Protein AF-A0A9P1IUV9-F1 (afdb_monomer)

Radius of gyration: 18.19 Å; Cα contacts (8 Å, |Δi|>4): 68; chains: 1; bounding box: 56×44×28 Å

Mean predicted aligned error: 11.05 Å

pLDDT: mean 73.08, std 16.12, range [37.81, 90.44]

Nearest PDB structures (foldseek):
  3s63-assembly1_A  TM=6.982E-01  e=6.411E-01  Necator americanus
  8hkc-assembly1_E  TM=2.893E-01  e=9.942E+00  Escherichia coli K-12

Secondary structure (DSSP, 8-state):
---GGGTTTTSTT-------HHHHHHHHHHHHHHHTTHHHHHTT--HHHHHHHHHHHHHHHHTT-TTHHHHHHHHHHHHHHS-TTS---HHHHHHHTTSS--

Solvent-accessible surface area (backbone atoms only — not comparable to full-atom values): 6092 Å² total; per-residue (Å²): 134,84,69,79,72,66,62,63,66,69,60,66,74,66,71,64,68,82,63,53,68,56,24,55,46,40,34,57,34,43,46,54,42,57,76,64,53,42,68,81,46,49,87,79,48,53,72,68,55,52,46,51,49,48,45,51,44,37,55,71,69,37,76,82,45,88,59,39,65,58,51,36,54,42,53,43,56,47,58,77,68,48,74,78,90,56,96,69,53,42,67,54,50,24,30,74,62,67,40,28,83,129

InterPro domains:
  IPR008139 Saposin B type domain [PS50015] (19-102)

Sequence (102 aa):
MISKTSLFLLLALFSVSKADKKCEICLEVVESIQETNYLESMANLSTNQIRTFINQQVKSKCHGLPECKSIARTLIVNAEQLDFDVSFTPKVLCAFARLCSS

Organism: NCBI:txid860376

Structure (mmCIF, N/CA/C/O backbone):
data_AF-A0A9P1IUV9-F1
#
_entry.id   AF-A0A9P1IUV9-F1
#
loop_
_atom_site.group_PDB
_atom_site.id
_atom_site.type_symbol
_atom_site.label_atom_id
_atom_site.label_alt_id
_atom_site.label_comp_id
_atom_site.label_asym_id
_atom_site.label_entity_id
_atom_site.label_seq_id
_atom_site.pdbx_PDB_ins_code
_atom_site.Cartn_x
_atom_site.Cartn_y
_atom_site.Cartn_z
_atom_site.occupancy
_atom_site.B_iso_or_equiv
_atom_site.auth_seq_id
_atom_site.auth_comp_id
_atom_site.auth_asym_id
_atom_site.auth_atom_id
_atom_site.pdbx_PDB_model_num
ATOM 1 N N . MET A 1 1 ? -45.174 -32.275 7.486 1.00 41.53 1 MET A N 1
ATOM 2 C CA . MET A 1 1 ? -43.802 -32.745 7.189 1.00 41.53 1 MET A CA 1
ATOM 3 C C . MET A 1 1 ? -43.026 -31.578 6.601 1.00 41.53 1 MET A C 1
ATOM 5 O O . MET A 1 1 ? -43.274 -31.212 5.464 1.00 41.53 1 MET A O 1
ATOM 9 N N . ILE A 1 2 ? -42.182 -30.921 7.400 1.00 48.16 2 ILE A N 1
ATOM 10 C CA . ILE A 1 2 ? -41.375 -29.774 6.954 1.00 48.16 2 ILE A CA 1
ATOM 11 C C . ILE A 1 2 ? -40.171 -30.332 6.192 1.00 48.16 2 ILE A C 1
ATOM 13 O O . ILE A 1 2 ? -39.412 -31.140 6.731 1.00 48.16 2 ILE A O 1
ATOM 17 N N . SER A 1 3 ? -40.051 -29.963 4.918 1.00 38.81 3 SER A N 1
ATOM 18 C CA . SER A 1 3 ? -39.028 -30.483 4.013 1.00 38.81 3 SER A CA 1
ATOM 19 C C . SER A 1 3 ? -37.634 -30.043 4.468 1.00 38.81 3 SER A C 1
ATOM 21 O O . SER A 1 3 ? -37.281 -28.867 4.383 1.00 38.81 3 SER A O 1
ATOM 23 N N . LYS A 1 4 ? -36.824 -31.002 4.935 1.00 48.31 4 LYS A N 1
ATOM 24 C CA . LYS A 1 4 ? -35.429 -30.808 5.384 1.00 48.31 4 LYS A CA 1
ATOM 25 C C . LYS A 1 4 ? -34.498 -30.254 4.294 1.00 48.31 4 LYS A C 1
ATOM 27 O O . LYS A 1 4 ? -33.385 -29.840 4.595 1.00 48.31 4 LYS A O 1
ATOM 32 N N . THR A 1 5 ? -34.944 -30.217 3.041 1.00 51.12 5 THR A N 1
ATOM 33 C CA . THR A 1 5 ? -34.171 -29.715 1.900 1.00 51.12 5 THR A CA 1
ATOM 34 C C . THR A 1 5 ? -34.112 -28.191 1.815 1.00 51.12 5 THR A C 1
ATOM 36 O O . THR A 1 5 ? -33.209 -27.665 1.174 1.00 51.12 5 THR A O 1
ATOM 39 N N . SER A 1 6 ? -35.009 -27.464 2.490 1.00 48.44 6 SER A N 1
ATOM 40 C CA . SER A 1 6 ? -35.062 -26.000 2.366 1.00 48.44 6 SER A CA 1
ATOM 41 C C . SER A 1 6 ? -34.063 -25.257 3.262 1.00 48.44 6 SER A C 1
ATOM 43 O O . SER A 1 6 ? -33.811 -24.077 3.039 1.00 48.44 6 SER A O 1
ATOM 45 N N . LEU A 1 7 ? -33.474 -25.930 4.260 1.00 47.53 7 LEU A N 1
ATOM 46 C CA . LEU A 1 7 ? -32.505 -25.310 5.172 1.00 47.53 7 LEU A CA 1
ATOM 47 C C . LEU A 1 7 ? -31.097 -25.234 4.557 1.00 47.53 7 LEU A C 1
ATOM 49 O O . LEU A 1 7 ? -30.353 -24.301 4.838 1.00 47.53 7 LEU A O 1
ATOM 53 N N . PHE A 1 8 ? -30.747 -26.168 3.666 1.00 48.19 8 PHE A N 1
ATOM 54 C CA . PHE A 1 8 ? -29.418 -26.225 3.045 1.00 48.19 8 PHE A CA 1
ATOM 55 C C . PHE A 1 8 ? -29.179 -25.138 1.988 1.00 48.19 8 PHE A C 1
ATOM 57 O O . PHE A 1 8 ? -28.036 -24.737 1.793 1.00 48.19 8 PHE A O 1
ATOM 64 N N . LEU A 1 9 ? -30.231 -24.609 1.351 1.00 46.84 9 LEU A N 1
ATOM 65 C CA . LEU A 1 9 ? -30.081 -23.535 0.360 1.00 46.84 9 LEU A CA 1
ATOM 66 C C . LEU A 1 9 ? -29.809 -22.158 0.994 1.00 46.84 9 LEU A C 1
ATOM 68 O O . LEU A 1 9 ? -29.171 -21.317 0.371 1.00 46.84 9 LEU A O 1
ATOM 72 N N . LEU A 1 10 ? -30.245 -21.930 2.239 1.00 45.09 10 LEU A N 1
ATOM 73 C CA . LEU A 1 10 ? -30.034 -20.662 2.956 1.00 45.09 10 LEU A CA 1
ATOM 74 C C . LEU A 1 10 ? -28.627 -20.536 3.568 1.00 45.09 10 LEU A C 1
ATOM 76 O O . LEU A 1 10 ? -28.169 -19.428 3.829 1.00 45.09 10 LEU A O 1
ATOM 80 N N . LEU A 1 11 ? -27.917 -21.653 3.757 1.00 45.88 11 LEU A N 1
ATOM 81 C CA . LEU A 1 11 ? -26.541 -21.677 4.272 1.00 45.88 11 LEU A CA 1
ATOM 82 C C . LEU A 1 11 ? -25.471 -21.479 3.181 1.00 45.88 11 LEU A C 1
ATOM 84 O O . LEU A 1 11 ? -24.327 -21.178 3.511 1.00 45.88 11 LEU A O 1
ATOM 88 N N . ALA A 1 12 ? -25.832 -21.581 1.897 1.00 45.06 12 ALA A N 1
ATOM 89 C CA . ALA A 1 12 ? -24.905 -21.393 0.775 1.00 45.06 12 ALA A CA 1
ATOM 90 C C . ALA A 1 12 ? -24.603 -19.913 0.448 1.00 45.06 12 ALA A C 1
ATOM 92 O O . ALA A 1 12 ? -23.685 -19.631 -0.315 1.00 45.06 12 ALA A O 1
ATOM 93 N N . LEU A 1 13 ? -25.335 -18.960 1.040 1.00 44.91 13 LEU A N 1
ATOM 94 C CA . LEU A 1 13 ? -25.114 -17.517 0.843 1.00 44.91 13 LEU A CA 1
ATOM 95 C C . LEU A 1 13 ? -24.127 -16.898 1.848 1.00 44.91 13 LEU A C 1
ATOM 97 O O . LEU A 1 13 ? -23.746 -15.742 1.696 1.00 44.91 13 LEU A O 1
ATOM 101 N N . PHE A 1 14 ? -23.671 -17.661 2.848 1.00 43.34 14 PHE A N 1
ATOM 102 C CA . PHE A 1 14 ? -22.670 -17.204 3.823 1.00 43.34 14 PHE A CA 1
ATOM 103 C C . PHE A 1 14 ? -21.261 -17.723 3.541 1.00 43.34 14 PHE A C 1
ATOM 105 O O . PHE A 1 14 ? -20.347 -17.485 4.327 1.00 43.34 14 PHE A O 1
ATOM 112 N N . SER A 1 15 ? -21.040 -18.347 2.383 1.00 37.81 15 SER A N 1
ATOM 113 C CA . SER A 1 15 ? -19.698 -18.556 1.840 1.00 37.81 15 SER A CA 1
ATOM 114 C C . SER A 1 15 ? -19.138 -17.263 1.237 1.00 37.81 15 SER A C 1
ATOM 116 O O . SER A 1 15 ? -18.480 -17.290 0.202 1.00 37.81 15 SER A O 1
ATOM 118 N N . VAL A 1 16 ? -19.347 -16.119 1.899 1.00 45.97 16 VAL A N 1
ATOM 119 C CA . VAL A 1 16 ? -18.346 -15.058 1.844 1.00 45.97 16 VAL A CA 1
ATOM 120 C C . VAL A 1 16 ? -17.139 -15.699 2.500 1.00 45.97 16 VAL A C 1
ATOM 122 O O . VAL A 1 16 ? -17.054 -15.789 3.727 1.00 45.97 16 VAL A O 1
ATOM 125 N N . SER A 1 17 ? -16.250 -16.264 1.675 1.00 47.56 17 SER A N 1
ATOM 126 C CA . SER A 1 17 ? -14.921 -16.626 2.135 1.00 47.56 17 SER A CA 1
ATOM 127 C C . SER A 1 17 ? -14.457 -15.421 2.937 1.00 47.56 17 SER A C 1
ATOM 129 O O . SER A 1 17 ? -14.572 -14.299 2.436 1.00 47.56 17 SER A O 1
ATOM 131 N N . LYS A 1 18 ? -14.025 -15.611 4.184 1.00 47.06 18 LYS A N 1
ATOM 132 C CA . LYS A 1 18 ? -13.227 -14.588 4.850 1.00 47.06 18 LYS A CA 1
ATOM 133 C C . LYS A 1 18 ? -11.978 -14.438 3.985 1.00 47.06 18 LYS A C 1
ATOM 135 O O . LYS A 1 18 ? -10.975 -15.092 4.249 1.00 47.06 18 LYS A O 1
ATOM 140 N N . ALA A 1 19 ? -12.076 -13.669 2.904 1.00 56.16 19 ALA A N 1
ATOM 141 C CA . ALA A 1 19 ? -10.928 -13.1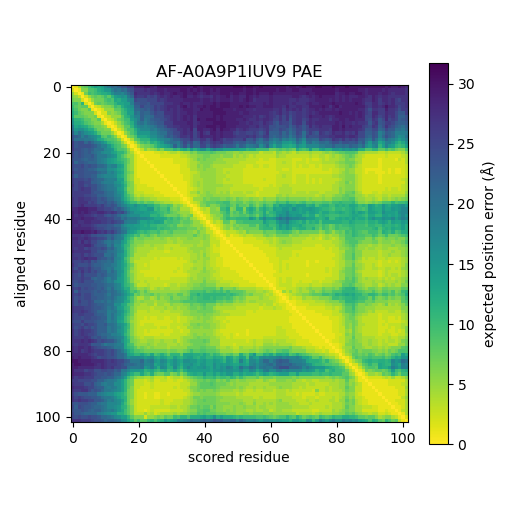32 2.224 1.00 56.16 19 ALA A CA 1
ATOM 142 C C . ALA A 1 19 ? -10.130 -12.473 3.343 1.00 56.16 19 ALA A C 1
ATOM 144 O O . ALA A 1 19 ? -10.705 -11.780 4.190 1.00 56.16 19 ALA A O 1
ATOM 145 N N . ASP A 1 20 ? -8.850 -12.827 3.449 1.00 78.00 20 ASP A N 1
ATOM 146 C CA . ASP A 1 20 ? -7.979 -12.230 4.449 1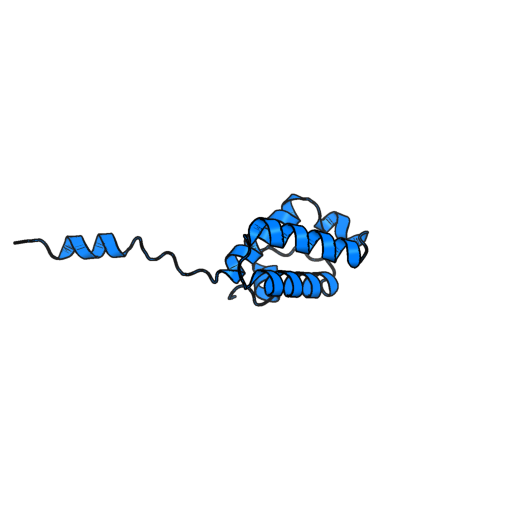.00 78.00 20 ASP A CA 1
ATOM 147 C C . ASP A 1 20 ? -8.165 -10.718 4.333 1.00 78.00 20 ASP A C 1
ATOM 149 O O . ASP A 1 20 ? -7.958 -10.146 3.264 1.00 78.00 20 ASP A O 1
ATOM 153 N N . LYS A 1 21 ? -8.643 -10.074 5.398 1.00 83.06 21 LYS A N 1
ATOM 154 C CA . LYS A 1 21 ? -9.005 -8.655 5.353 1.00 83.06 21 LYS A CA 1
ATOM 155 C C . LYS A 1 21 ? -7.815 -7.799 4.911 1.00 83.06 21 LYS A C 1
ATOM 157 O O . LYS A 1 21 ? -7.985 -6.747 4.307 1.00 83.06 21 LYS A O 1
ATOM 162 N N . LYS A 1 22 ? -6.591 -8.280 5.165 1.00 85.44 22 LYS A N 1
ATOM 163 C CA . LYS A 1 22 ? -5.351 -7.671 4.676 1.00 85.44 22 LYS A CA 1
ATOM 164 C C . LYS A 1 22 ? -5.205 -7.775 3.162 1.00 85.44 22 LYS A C 1
ATOM 166 O O . LYS A 1 22 ? -4.699 -6.835 2.558 1.00 85.44 22 LYS A O 1
ATOM 171 N N . CYS A 1 23 ? -5.637 -8.885 2.571 1.00 87.75 23 CYS A N 1
ATOM 172 C CA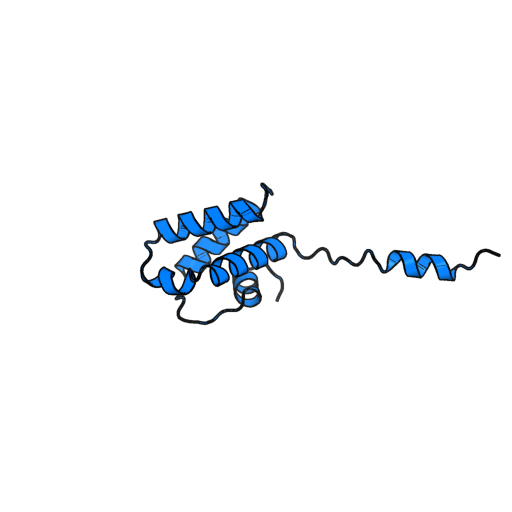 . CYS A 1 23 ? -5.641 -9.098 1.130 1.00 87.75 23 CYS A CA 1
ATOM 173 C C . CYS A 1 2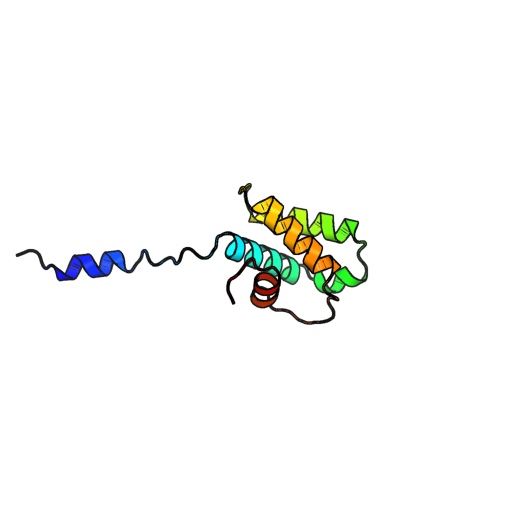3 ? -6.623 -8.148 0.451 1.00 87.75 23 CYS A C 1
ATOM 175 O O . CYS A 1 23 ? -6.226 -7.442 -0.466 1.00 87.75 23 CYS A O 1
ATOM 177 N N . GLU A 1 24 ? -7.857 -8.063 0.951 1.00 89.06 24 GLU A N 1
ATOM 178 C CA . GLU A 1 24 ? -8.888 -7.156 0.425 1.00 89.06 24 GLU A CA 1
ATOM 179 C C . GLU A 1 24 ? -8.404 -5.699 0.425 1.00 89.06 24 GLU A C 1
ATOM 181 O O . GLU A 1 24 ? -8.342 -5.060 -0.621 1.00 89.06 24 GLU A O 1
ATOM 186 N N . ILE A 1 25 ? -7.927 -5.213 1.574 1.00 88.94 25 ILE A N 1
ATOM 187 C CA . ILE A 1 25 ? -7.405 -3.844 1.698 1.00 88.94 25 ILE A CA 1
ATOM 188 C C . ILE A 1 25 ? -6.181 -3.634 0.806 1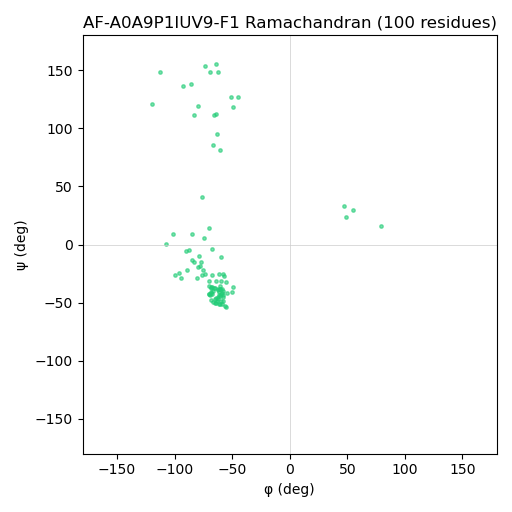.00 88.94 25 ILE A C 1
ATOM 190 O O . ILE A 1 25 ? -6.007 -2.558 0.239 1.00 88.94 25 ILE A O 1
ATOM 194 N N . CYS A 1 26 ? -5.300 -4.631 0.697 1.00 88.94 26 CYS A N 1
ATOM 195 C CA . CYS A 1 26 ? -4.142 -4.524 -0.177 1.00 88.94 26 CYS A CA 1
ATOM 196 C C . CYS A 1 26 ? -4.563 -4.362 -1.639 1.00 88.94 26 CYS A C 1
ATOM 198 O O . CYS A 1 26 ? -4.043 -3.474 -2.309 1.00 88.94 26 CYS A O 1
ATOM 200 N N . LEU A 1 27 ? -5.505 -5.184 -2.110 1.00 90.44 27 LEU A N 1
ATOM 201 C CA . LEU A 1 27 ? -6.004 -5.131 -3.481 1.00 90.44 27 LEU A CA 1
ATOM 202 C C . LEU A 1 27 ? -6.603 -3.757 -3.779 1.00 90.44 27 LEU A C 1
ATOM 204 O O . LEU A 1 27 ? -6.137 -3.101 -4.705 1.00 90.44 27 LEU A O 1
ATOM 208 N N . GLU A 1 28 ? -7.512 -3.268 -2.932 1.00 90.12 28 GLU A N 1
ATOM 209 C CA . GLU A 1 28 ? -8.129 -1.947 -3.110 1.00 90.12 28 GLU A CA 1
ATOM 210 C C . GLU A 1 28 ? -7.104 -0.806 -3.131 1.00 90.12 28 GLU A C 1
ATOM 212 O O . GLU A 1 28 ? -7.243 0.169 -3.873 1.00 90.12 28 GLU A O 1
ATOM 217 N N . VAL A 1 29 ? -6.070 -0.894 -2.290 1.00 87.44 29 VAL A N 1
ATOM 218 C CA . VAL A 1 29 ? -5.007 0.113 -2.243 1.00 87.44 29 VAL A CA 1
ATOM 219 C C . VAL A 1 29 ? -4.169 0.065 -3.513 1.00 87.44 29 VAL A C 1
ATOM 221 O O . VAL A 1 29 ? -3.910 1.113 -4.096 1.00 87.44 29 VAL A O 1
ATOM 224 N N . VAL A 1 30 ? -3.735 -1.119 -3.945 1.00 86.06 30 VAL A N 1
ATOM 225 C CA . VAL A 1 30 ? -2.880 -1.259 -5.129 1.00 86.06 30 VAL A CA 1
ATOM 226 C C . VAL A 1 30 ? -3.642 -0.904 -6.409 1.00 86.06 30 VAL A C 1
ATOM 228 O O . VAL A 1 30 ? -3.075 -0.232 -7.266 1.00 86.06 30 VAL A O 1
ATOM 231 N N . GLU A 1 31 ? -4.924 -1.256 -6.509 1.00 86.94 31 GLU A N 1
ATOM 232 C CA . GLU A 1 31 ? -5.810 -0.818 -7.597 1.00 86.94 31 GLU A CA 1
ATOM 233 C C . GLU A 1 31 ? -5.925 0.712 -7.637 1.00 86.94 31 GLU A C 1
ATOM 235 O O . GLU A 1 31 ? -5.653 1.322 -8.667 1.00 86.94 31 GLU A O 1
ATOM 240 N N . SER A 1 32 ? -6.190 1.356 -6.495 1.00 85.06 32 SER A N 1
ATOM 241 C CA . SER A 1 32 ? -6.260 2.826 -6.390 1.00 85.06 32 SER A CA 1
ATOM 242 C C . SER A 1 32 ? -4.938 3.519 -6.772 1.00 85.06 32 SER A C 1
ATOM 244 O O . SER A 1 32 ? -4.921 4.593 -7.382 1.00 85.06 32 SER A O 1
ATOM 246 N N . ILE A 1 33 ? -3.796 2.905 -6.442 1.00 79.94 33 ILE A N 1
ATOM 247 C CA . ILE A 1 33 ? -2.462 3.379 -6.849 1.00 79.94 33 ILE A CA 1
ATOM 248 C C . ILE A 1 33 ? -2.277 3.262 -8.375 1.00 79.94 33 ILE A C 1
ATOM 250 O O . ILE A 1 33 ? -1.701 4.154 -8.995 1.00 79.94 33 ILE A O 1
ATOM 254 N N . GLN A 1 34 ? -2.764 2.186 -8.994 1.00 78.44 34 GLN A N 1
ATOM 255 C CA . GLN A 1 34 ? -2.679 1.990 -10.444 1.00 78.44 34 GLN A CA 1
ATOM 256 C C . GLN A 1 34 ? -3.579 2.961 -11.214 1.00 78.44 34 GLN A C 1
ATOM 258 O O . GLN A 1 34 ? -3.124 3.572 -12.176 1.00 78.44 34 GLN A O 1
ATOM 263 N N . GLU A 1 35 ? -4.814 3.170 -10.754 1.00 77.12 35 GLU A N 1
ATOM 264 C CA . GLU A 1 35 ? -5.777 4.097 -11.370 1.00 77.12 35 GLU A CA 1
ATOM 265 C C . GLU A 1 35 ? -5.306 5.558 -11.371 1.00 77.12 35 GLU A C 1
ATOM 267 O O . GLU A 1 35 ? -5.712 6.353 -12.216 1.00 77.12 35 GLU A O 1
ATOM 272 N N . THR A 1 36 ? -4.434 5.934 -10.435 1.00 69.31 36 THR A N 1
ATOM 273 C CA . THR A 1 36 ? -3.934 7.309 -10.301 1.00 69.31 36 THR A CA 1
ATOM 274 C C . THR A 1 36 ? -2.735 7.626 -11.205 1.00 69.31 36 THR A C 1
ATOM 276 O O . THR A 1 36 ? -2.131 8.685 -11.039 1.00 69.31 36 THR A O 1
ATOM 279 N N . ASN A 1 37 ? -2.361 6.736 -12.142 1.00 64.00 37 ASN A N 1
ATOM 280 C CA . ASN A 1 37 ? -1.103 6.791 -12.915 1.00 64.00 37 ASN A CA 1
ATOM 281 C C . ASN A 1 37 ? 0.132 7.005 -12.022 1.00 64.00 37 ASN A C 1
ATOM 283 O O . ASN A 1 37 ? 1.179 7.497 -12.450 1.00 64.00 37 ASN A O 1
ATOM 287 N N . TYR A 1 38 ? 0.015 6.635 -10.743 1.00 64.75 38 TYR A N 1
ATOM 288 C CA . TYR A 1 38 ? 1.048 6.893 -9.759 1.00 64.75 38 TYR A CA 1
ATOM 289 C C . TYR A 1 38 ? 2.315 6.117 -10.100 1.00 64.75 38 TYR A C 1
ATOM 291 O O . TYR A 1 38 ? 3.406 6.662 -9.972 1.00 64.75 38 TYR A O 1
ATOM 299 N N . LEU A 1 39 ? 2.163 4.891 -10.614 1.00 58.62 39 LEU A N 1
ATOM 300 C CA . LEU A 1 39 ? 3.268 4.024 -11.025 1.00 58.62 39 LEU A CA 1
ATOM 301 C C . LEU A 1 39 ? 4.161 4.665 -12.097 1.00 58.62 39 LEU A C 1
ATOM 303 O O . LEU A 1 39 ? 5.379 4.594 -11.981 1.00 58.62 39 LEU A O 1
ATOM 307 N N . GLU A 1 40 ? 3.580 5.372 -13.070 1.00 58.81 40 GLU A N 1
ATOM 308 C CA . GLU A 1 40 ? 4.339 6.110 -14.094 1.00 58.81 40 GLU A CA 1
ATOM 309 C C . GLU A 1 40 ? 5.114 7.295 -13.494 1.00 58.81 40 GLU A C 1
ATOM 311 O O . GLU A 1 40 ? 6.152 7.709 -14.008 1.00 58.81 40 GLU A O 1
ATOM 316 N N . SER A 1 41 ? 4.634 7.830 -12.369 1.00 56.09 41 SER A N 1
ATOM 317 C CA . SER A 1 41 ? 5.262 8.946 -11.661 1.00 56.09 41 SER A CA 1
ATOM 318 C C . SER A 1 41 ? 6.289 8.499 -10.616 1.00 56.09 41 SER A C 1
ATOM 320 O O . SER A 1 41 ? 7.165 9.292 -10.273 1.00 56.09 41 SER A O 1
ATOM 322 N N . MET A 1 42 ? 6.228 7.255 -10.118 1.00 61.81 42 MET A N 1
ATOM 323 C CA . MET A 1 42 ? 7.081 6.764 -9.022 1.00 61.81 42 MET A CA 1
ATOM 324 C C . MET A 1 42 ? 8.574 6.834 -9.332 1.00 61.81 42 MET A C 1
ATOM 326 O O . MET A 1 42 ? 9.348 7.121 -8.422 1.00 61.81 42 MET A O 1
ATOM 330 N N . ALA A 1 43 ? 8.967 6.678 -10.599 1.00 63.50 43 ALA A N 1
ATOM 331 C CA . ALA A 1 43 ? 10.356 6.821 -11.035 1.00 63.50 43 ALA A CA 1
ATOM 332 C C . ALA A 1 43 ? 10.961 8.203 -10.702 1.00 63.50 43 ALA A C 1
ATOM 334 O O . ALA A 1 43 ? 12.171 8.327 -10.539 1.00 63.50 43 ALA A O 1
ATOM 335 N N . ASN A 1 44 ? 10.121 9.237 -10.561 1.00 69.06 44 ASN A N 1
ATOM 336 C CA . ASN A 1 44 ? 10.535 10.610 -10.258 1.00 69.06 44 ASN A CA 1
ATOM 337 C C . ASN A 1 44 ? 10.200 11.052 -8.823 1.00 69.06 44 ASN A C 1
ATOM 339 O O . ASN A 1 44 ? 10.455 12.201 -8.455 1.00 69.06 44 ASN A O 1
ATOM 343 N N . LEU A 1 45 ? 9.598 10.180 -8.009 1.00 72.75 45 LEU A N 1
ATOM 344 C CA . LEU A 1 45 ? 9.203 10.514 -6.644 1.00 72.75 45 LEU A CA 1
ATOM 345 C C . LEU A 1 45 ? 10.302 10.149 -5.651 1.00 72.75 45 LEU A C 1
ATOM 347 O O . LEU A 1 45 ? 10.861 9.058 -5.660 1.00 72.75 45 LEU A O 1
ATOM 351 N N . SER A 1 46 ? 10.563 11.057 -4.715 1.00 81.56 46 SER A N 1
ATOM 352 C CA . SER A 1 46 ? 11.407 10.750 -3.562 1.00 81.56 46 SER A CA 1
ATOM 353 C C . SER A 1 46 ? 10.766 9.677 -2.674 1.00 81.56 46 SER A C 1
ATOM 355 O O . SER A 1 46 ? 9.541 9.579 -2.563 1.00 81.56 46 SER A O 1
ATOM 357 N N . THR A 1 47 ? 11.591 8.947 -1.922 1.00 81.12 47 THR A N 1
ATOM 358 C CA . THR A 1 47 ? 11.149 7.958 -0.921 1.00 81.12 47 THR A CA 1
ATOM 359 C C . THR A 1 47 ? 10.085 8.514 0.039 1.00 81.12 47 THR A C 1
ATOM 361 O O . THR A 1 47 ? 9.133 7.824 0.406 1.00 81.12 47 THR A O 1
ATOM 364 N N . ASN A 1 48 ? 10.188 9.792 0.420 1.00 85.56 48 ASN A N 1
ATOM 365 C CA . ASN A 1 48 ? 9.205 10.443 1.290 1.00 85.56 48 ASN A CA 1
ATOM 366 C C . ASN A 1 48 ? 7.857 10.684 0.598 1.00 85.56 48 ASN A C 1
ATOM 368 O O . ASN A 1 48 ? 6.813 10.567 1.247 1.00 85.56 48 ASN A O 1
ATOM 372 N N . GLN A 1 49 ? 7.854 11.002 -0.697 1.00 83.44 49 GLN A N 1
ATOM 373 C CA . GLN A 1 49 ? 6.621 11.147 -1.473 1.00 83.44 49 GLN A CA 1
ATOM 374 C C . GLN A 1 49 ? 5.933 9.791 -1.657 1.00 83.44 49 GLN A C 1
ATOM 376 O O . GLN A 1 49 ? 4.725 9.705 -1.434 1.00 83.44 49 GLN A O 1
ATOM 381 N N . ILE A 1 50 ? 6.705 8.732 -1.934 1.00 80.94 50 ILE A N 1
ATOM 382 C CA . ILE A 1 50 ? 6.232 7.335 -1.989 1.00 80.94 50 ILE A CA 1
ATOM 383 C C . ILE A 1 50 ? 5.544 6.941 -0.688 1.00 80.94 50 ILE A C 1
ATOM 385 O O . ILE A 1 50 ? 4.374 6.552 -0.659 1.00 80.94 50 ILE A O 1
ATOM 389 N N . ARG A 1 51 ? 6.243 7.142 0.427 1.00 86.81 51 ARG A N 1
ATOM 390 C CA . ARG A 1 51 ? 5.714 6.866 1.760 1.00 86.81 51 ARG A CA 1
ATOM 391 C C . ARG A 1 51 ? 4.440 7.644 2.062 1.00 86.81 51 ARG A C 1
ATOM 393 O O . ARG A 1 51 ? 3.503 7.084 2.630 1.00 86.81 51 ARG A O 1
ATOM 400 N N . THR A 1 52 ? 4.416 8.935 1.749 1.00 88.62 52 THR A N 1
ATOM 401 C CA . THR A 1 52 ? 3.268 9.800 2.052 1.00 88.62 52 THR A CA 1
ATOM 402 C C . THR A 1 52 ? 2.038 9.348 1.279 1.00 88.62 52 THR A C 1
ATOM 404 O O . THR A 1 52 ? 0.973 9.183 1.871 1.00 88.62 52 THR A O 1
ATOM 407 N N . PHE A 1 53 ? 2.202 9.071 -0.011 1.00 85.44 53 PHE A N 1
ATOM 408 C CA . PHE A 1 53 ? 1.113 8.635 -0.870 1.00 85.44 53 PHE A CA 1
ATOM 409 C C . 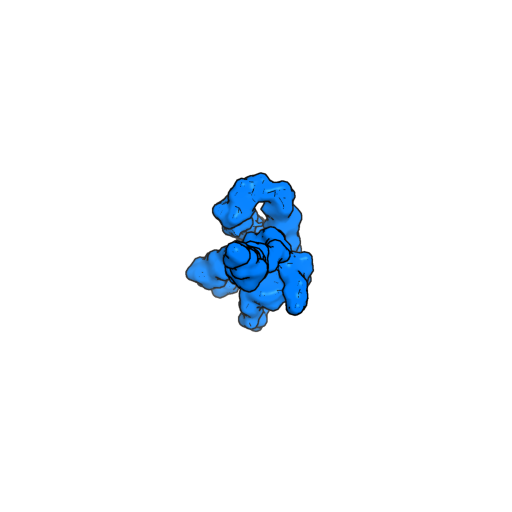PHE A 1 53 ? 0.550 7.274 -0.458 1.00 85.44 53 PHE A C 1
ATOM 411 O O . PHE A 1 53 ? -0.653 7.157 -0.235 1.00 85.44 53 PHE A O 1
A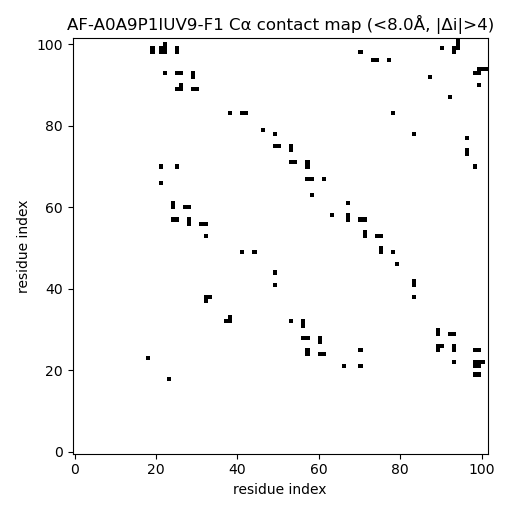TOM 418 N N . ILE A 1 54 ? 1.403 6.261 -0.258 1.00 86.94 54 ILE A N 1
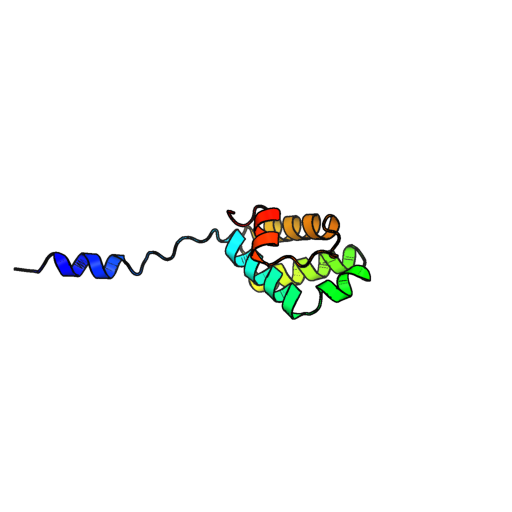ATOM 419 C CA . ILE A 1 54 ? 0.945 4.929 0.170 1.00 86.94 54 ILE A CA 1
ATOM 420 C C . ILE A 1 54 ? 0.194 5.024 1.504 1.00 86.94 54 ILE A C 1
ATOM 422 O O . ILE A 1 54 ? -0.869 4.426 1.660 1.00 86.94 54 ILE A O 1
ATOM 426 N N . ASN A 1 55 ? 0.685 5.823 2.458 1.00 89.19 55 ASN A N 1
ATOM 427 C CA . ASN A 1 55 ? -0.025 6.036 3.722 1.00 89.19 55 ASN A CA 1
ATOM 428 C C . ASN A 1 55 ? -1.401 6.688 3.527 1.00 89.19 55 ASN A C 1
ATOM 430 O O . ASN A 1 55 ? -2.341 6.319 4.229 1.00 89.19 55 ASN A O 1
ATOM 434 N N . GLN A 1 56 ? -1.538 7.641 2.603 1.00 89.25 56 GLN A N 1
ATOM 435 C CA . GLN A 1 56 ? -2.829 8.259 2.286 1.00 89.25 56 GLN A CA 1
ATOM 436 C C . GLN A 1 56 ? -3.797 7.243 1.672 1.00 89.25 56 GLN A C 1
ATOM 438 O O . GLN A 1 56 ? -4.932 7.135 2.142 1.00 89.25 56 GLN A O 1
ATOM 443 N N . GLN A 1 57 ? -3.334 6.455 0.699 1.00 88.56 57 GLN A N 1
ATOM 444 C CA . GLN A 1 57 ? -4.139 5.422 0.045 1.00 88.56 57 GLN A CA 1
ATOM 445 C C . GLN A 1 57 ? -4.614 4.376 1.056 1.00 88.56 57 GLN A C 1
ATOM 447 O O . GLN A 1 57 ? -5.818 4.167 1.208 1.00 88.56 57 GLN A O 1
ATOM 452 N N . VAL A 1 58 ? -3.698 3.817 1.853 1.00 88.31 58 VAL A N 1
ATOM 453 C CA . VAL A 1 58 ? -4.051 2.848 2.901 1.00 88.31 58 VAL A CA 1
ATOM 454 C C . VAL A 1 58 ? -5.001 3.461 3.921 1.00 88.31 58 VAL A C 1
ATOM 456 O O . VAL A 1 58 ? -5.993 2.833 4.270 1.00 88.31 58 VAL A O 1
ATOM 459 N N . LYS A 1 59 ? -4.763 4.691 4.388 1.00 88.88 59 LYS A N 1
ATOM 460 C CA . LYS A 1 59 ? -5.661 5.344 5.352 1.00 88.88 59 LYS A CA 1
ATOM 461 C C . LYS A 1 59 ? -7.078 5.509 4.797 1.00 88.88 59 LYS A C 1
ATOM 463 O O . LYS A 1 59 ? -8.029 5.342 5.557 1.00 88.88 59 LYS A O 1
ATOM 468 N N . SER A 1 60 ? -7.212 5.819 3.507 1.00 88.00 60 SER A N 1
ATOM 469 C CA . SER A 1 60 ? -8.513 6.014 2.861 1.00 88.00 60 SER A CA 1
ATOM 470 C C . SER A 1 60 ? -9.323 4.720 2.734 1.00 88.00 60 SER A C 1
ATOM 472 O O . SER A 1 60 ? -10.531 4.763 2.927 1.00 88.00 60 SER A O 1
ATOM 474 N N . LYS A 1 61 ? -8.666 3.579 2.483 1.00 86.88 61 LYS A N 1
ATOM 475 C CA . LYS A 1 61 ? -9.322 2.278 2.245 1.00 86.88 61 LYS A CA 1
ATOM 476 C C . LYS A 1 61 ? -9.449 1.412 3.494 1.00 86.88 61 LYS A C 1
ATOM 478 O O . LYS A 1 61 ? -10.371 0.628 3.654 1.00 86.88 61 LYS A O 1
ATOM 483 N N . CYS A 1 62 ? -8.525 1.571 4.433 1.00 83.94 62 CYS A N 1
ATOM 484 C CA . CYS A 1 62 ? -8.405 0.668 5.568 1.00 83.94 62 CYS A CA 1
ATOM 485 C C . CYS A 1 62 ? -9.296 1.054 6.770 1.00 83.94 62 CYS A C 1
ATOM 487 O O . CYS A 1 62 ? -9.353 0.324 7.756 1.00 83.94 62 CYS A O 1
ATOM 489 N N . HIS A 1 63 ? -9.994 2.196 6.713 1.00 81.62 63 HIS A N 1
ATOM 490 C CA . HIS A 1 63 ? -11.038 2.612 7.671 1.00 81.62 63 HIS A CA 1
ATOM 491 C C . HIS A 1 63 ? -10.674 2.454 9.169 1.00 81.62 63 HIS A C 1
ATOM 493 O O . HIS A 1 63 ? -11.533 2.185 10.006 1.00 81.62 63 HIS A O 1
ATOM 499 N N . GLY A 1 64 ? -9.396 2.625 9.531 1.00 75.56 64 GLY A N 1
ATOM 500 C CA . GLY A 1 64 ? -8.931 2.574 10.924 1.00 75.56 64 GLY A CA 1
ATOM 501 C C . GLY A 1 64 ? -8.750 1.172 11.515 1.00 75.56 64 GLY A C 1
ATOM 502 O O . GLY A 1 64 ? -8.630 1.038 12.731 1.00 75.56 64 GLY A O 1
ATOM 503 N N . LEU A 1 65 ? -8.708 0.131 10.685 1.00 81.25 65 LEU A N 1
ATOM 504 C CA . LEU A 1 65 ? -8.451 -1.230 11.144 1.00 81.25 65 LEU A CA 1
ATOM 505 C C . LEU A 1 65 ? -7.060 -1.384 11.797 1.00 81.25 65 LEU A C 1
ATOM 507 O O . LEU A 1 65 ? -6.099 -0.714 11.402 1.00 81.25 65 LEU A O 1
ATOM 511 N N . PRO A 1 66 ? -6.905 -2.286 12.783 1.00 79.38 66 PRO A N 1
ATOM 512 C CA . PRO A 1 66 ? -5.619 -2.513 13.449 1.00 79.38 66 PRO A CA 1
ATOM 513 C C . PRO A 1 66 ? -4.484 -2.861 12.474 1.00 79.38 66 PRO A C 1
ATOM 515 O O . PRO A 1 66 ? -3.325 -2.494 12.681 1.00 79.38 66 PRO A O 1
ATOM 518 N N . GLU A 1 67 ? -4.815 -3.544 11.379 1.00 81.31 67 GLU A N 1
ATOM 519 C CA . GLU A 1 67 ? -3.863 -4.031 10.389 1.00 81.31 67 GLU A CA 1
ATOM 520 C C . GLU A 1 67 ? -3.341 -2.932 9.448 1.00 81.31 67 GLU A C 1
ATOM 522 O O . GLU A 1 67 ? -2.296 -3.137 8.826 1.00 81.31 67 GLU A O 1
ATOM 527 N N . CYS A 1 68 ? -3.978 -1.752 9.376 1.00 84.88 68 CYS A N 1
ATOM 528 C CA . CYS A 1 68 ? -3.625 -0.687 8.420 1.00 84.88 68 CYS A CA 1
ATOM 529 C C . CYS A 1 68 ? -2.161 -0.279 8.495 1.00 84.88 68 CYS A C 1
ATOM 531 O O . CYS A 1 68 ? -1.497 -0.091 7.478 1.00 84.88 68 CYS A O 1
ATOM 533 N N . LYS A 1 69 ? -1.634 -0.161 9.717 1.00 86.88 69 LYS A N 1
ATOM 534 C CA . LYS A 1 69 ? -0.240 0.228 9.936 1.00 86.88 69 LYS A CA 1
ATOM 535 C C . LYS A 1 69 ? 0.725 -0.832 9.405 1.00 86.88 69 LYS A C 1
ATOM 537 O O . LYS A 1 69 ? 1.771 -0.489 8.858 1.00 86.88 69 LYS A O 1
ATOM 542 N N . SER A 1 70 ? 0.373 -2.109 9.561 1.00 86.94 70 SER A N 1
ATOM 543 C CA . SER A 1 70 ? 1.166 -3.225 9.041 1.00 86.94 70 SER A CA 1
ATOM 544 C C . SER A 1 70 ? 1.107 -3.275 7.517 1.00 86.94 70 SER A C 1
ATOM 546 O O . SER A 1 70 ? 2.144 -3.448 6.881 1.00 86.94 70 SER A O 1
ATOM 548 N N . ILE A 1 71 ? -0.078 -3.079 6.936 1.00 86.50 71 ILE A N 1
ATOM 549 C CA . ILE A 1 71 ? -0.294 -3.053 5.484 1.00 86.50 71 ILE A CA 1
ATOM 550 C C . ILE A 1 71 ? 0.505 -1.910 4.853 1.00 86.50 71 ILE A C 1
ATOM 552 O O . ILE A 1 71 ? 1.317 -2.160 3.968 1.00 86.50 71 ILE A O 1
ATOM 556 N N . ALA A 1 72 ? 0.374 -0.684 5.370 1.00 88.06 72 ALA A N 1
ATOM 557 C CA . ALA A 1 72 ? 1.114 0.474 4.873 1.00 88.06 72 ALA A CA 1
ATOM 558 C C . ALA A 1 72 ? 2.627 0.264 4.937 1.00 88.06 72 ALA A C 1
ATOM 560 O O . ALA A 1 72 ? 3.315 0.457 3.939 1.00 88.06 72 ALA A O 1
ATOM 561 N N . ARG A 1 73 ? 3.154 -0.192 6.084 1.00 89.44 73 ARG A N 1
ATOM 562 C CA . ARG A 1 73 ? 4.588 -0.483 6.221 1.00 89.44 73 ARG A CA 1
ATOM 563 C C . ARG A 1 73 ? 5.047 -1.519 5.198 1.00 89.44 73 ARG A C 1
ATOM 565 O O . ARG A 1 73 ? 6.104 -1.346 4.607 1.00 89.44 73 ARG A O 1
ATOM 572 N N . THR A 1 74 ? 4.264 -2.575 5.004 1.00 87.88 74 THR A N 1
ATOM 573 C CA . THR A 1 74 ? 4.599 -3.643 4.061 1.00 87.88 74 THR A CA 1
ATOM 574 C C . THR A 1 74 ? 4.625 -3.101 2.636 1.00 87.88 74 THR A C 1
ATOM 576 O O . THR A 1 74 ? 5.628 -3.264 1.953 1.00 87.88 74 THR A O 1
ATOM 579 N N . LEU A 1 75 ? 3.587 -2.385 2.205 1.00 85.38 75 LEU A N 1
ATOM 580 C CA . LEU A 1 75 ? 3.530 -1.795 0.867 1.00 85.38 75 LEU A CA 1
ATOM 581 C C . LEU A 1 75 ? 4.658 -0.787 0.615 1.00 85.38 75 LEU A C 1
ATOM 583 O O . LEU A 1 75 ? 5.225 -0.800 -0.466 1.00 85.38 75 LEU A O 1
ATOM 587 N N . ILE A 1 76 ? 5.036 0.027 1.607 1.00 85.12 76 ILE A N 1
ATOM 588 C CA . ILE A 1 76 ? 6.165 0.969 1.492 1.00 85.12 76 ILE A CA 1
ATOM 589 C C . ILE A 1 76 ? 7.484 0.226 1.290 1.00 85.12 76 ILE A C 1
ATOM 591 O O . ILE A 1 76 ? 8.226 0.560 0.378 1.00 85.12 76 ILE A O 1
ATOM 595 N N . VAL A 1 77 ? 7.768 -0.790 2.112 1.00 85.19 77 VAL A N 1
ATOM 596 C CA . VAL A 1 77 ? 9.008 -1.575 1.985 1.00 85.19 77 VAL A CA 1
ATOM 597 C C . VAL A 1 77 ? 9.072 -2.265 0.627 1.00 85.19 77 VAL A C 1
ATOM 599 O O . VAL A 1 77 ? 10.123 -2.270 -0.001 1.00 85.19 77 VAL A O 1
ATOM 602 N N . ASN A 1 78 ? 7.951 -2.813 0.153 1.00 80.38 78 ASN A N 1
ATOM 603 C CA . ASN A 1 78 ? 7.903 -3.436 -1.165 1.00 80.38 78 ASN A CA 1
ATOM 604 C C . ASN A 1 78 ? 8.045 -2.391 -2.278 1.00 80.38 78 ASN A C 1
ATOM 606 O O . ASN A 1 78 ? 8.803 -2.622 -3.199 1.00 80.38 78 ASN A O 1
ATOM 610 N N . ALA A 1 79 ? 7.417 -1.222 -2.179 1.00 77.44 79 ALA A N 1
ATOM 611 C CA . ALA A 1 79 ? 7.587 -0.136 -3.145 1.00 77.44 79 ALA A CA 1
ATOM 612 C C . ALA A 1 79 ? 9.017 0.437 -3.183 1.00 77.44 79 ALA A C 1
ATOM 614 O O . ALA A 1 79 ? 9.471 0.883 -4.225 1.00 77.44 79 ALA A O 1
ATOM 615 N N . GLU A 1 80 ? 9.738 0.435 -2.060 1.00 74.38 80 GLU A N 1
ATOM 616 C CA . GLU A 1 80 ? 11.150 0.839 -2.009 1.00 74.38 80 GLU A CA 1
ATOM 617 C C . GLU A 1 80 ? 12.090 -0.241 -2.592 1.00 74.38 80 GLU A C 1
ATOM 619 O O . GLU A 1 80 ? 13.211 0.075 -2.981 1.00 74.38 80 GLU A O 1
ATOM 624 N N . GLN A 1 81 ? 11.656 -1.509 -2.636 1.00 71.94 81 GLN A N 1
ATOM 625 C CA . GLN A 1 81 ? 12.440 -2.652 -3.136 1.00 71.94 81 GLN A CA 1
ATOM 626 C C . GLN A 1 81 ? 12.089 -3.069 -4.566 1.00 71.94 81 GLN A C 1
ATOM 628 O O . GLN A 1 81 ? 12.904 -3.696 -5.240 1.00 71.94 81 GLN A O 1
ATOM 633 N N . LEU A 1 82 ? 10.866 -2.786 -5.002 1.00 66.44 82 LEU A N 1
ATOM 634 C CA . LEU A 1 82 ? 10.388 -3.086 -6.337 1.00 66.44 82 LEU A CA 1
ATOM 635 C C . LEU A 1 82 ? 10.851 -1.966 -7.257 1.00 66.44 82 LEU A C 1
ATOM 637 O O . LEU A 1 82 ? 10.372 -0.838 -7.175 1.00 66.44 82 LEU A O 1
ATOM 641 N N . ASP A 1 83 ? 11.770 -2.305 -8.151 1.00 59.56 83 ASP A N 1
ATOM 642 C CA . ASP A 1 83 ? 11.977 -1.514 -9.352 1.00 59.56 83 ASP A CA 1
ATOM 643 C C . ASP A 1 83 ? 10.668 -1.609 -10.154 1.00 59.56 83 ASP A C 1
ATOM 645 O O . ASP A 1 83 ? 10.262 -2.699 -10.569 1.00 59.56 83 ASP A O 1
ATOM 649 N N . PHE A 1 84 ? 9.931 -0.501 -10.280 1.00 53.88 84 PHE A N 1
ATOM 650 C CA . PHE A 1 84 ? 8.574 -0.470 -10.855 1.00 53.88 84 PHE A CA 1
ATOM 651 C C . PHE A 1 84 ? 8.531 -0.718 -12.374 1.00 53.88 84 PHE A C 1
ATOM 653 O O . PHE A 1 84 ? 7.493 -0.533 -13.003 1.00 53.88 84 PHE A O 1
ATOM 660 N N . ASP A 1 85 ? 9.626 -1.204 -12.956 1.00 48.31 85 ASP A N 1
ATOM 661 C CA . ASP A 1 85 ? 9.776 -1.528 -14.377 1.00 48.31 85 ASP A CA 1
ATOM 662 C C . ASP A 1 85 ? 9.041 -2.825 -14.790 1.00 48.31 85 ASP A C 1
ATOM 664 O O . ASP A 1 85 ? 9.136 -3.302 -15.919 1.00 48.31 85 ASP A O 1
ATOM 668 N N . VAL A 1 86 ? 8.284 -3.429 -13.869 1.00 50.72 86 VAL A N 1
ATOM 669 C CA . VAL A 1 86 ? 7.521 -4.658 -14.099 1.00 50.72 86 VAL A CA 1
ATOM 670 C C . VAL A 1 86 ? 6.038 -4.390 -13.864 1.00 50.72 86 VAL A C 1
ATOM 672 O O . VAL A 1 86 ? 5.614 -4.011 -12.771 1.00 50.72 86 VAL A O 1
ATOM 675 N N . SER A 1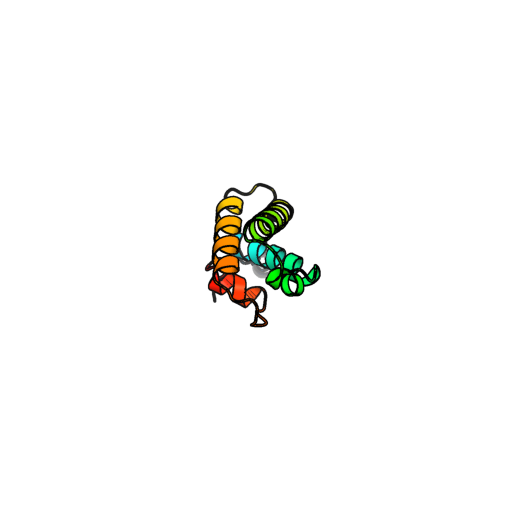 87 ? 5.222 -4.625 -14.896 1.00 58.44 87 SER A N 1
ATOM 676 C CA . SER A 1 87 ? 3.763 -4.521 -14.830 1.00 58.44 87 SER A CA 1
ATOM 677 C C . SER A 1 87 ? 3.186 -5.605 -13.912 1.00 58.44 87 SER A C 1
ATOM 679 O O . SER A 1 87 ? 2.809 -6.695 -14.353 1.00 58.44 87 SER A O 1
ATOM 681 N N . PHE A 1 88 ? 3.133 -5.345 -12.611 1.00 69.44 88 PHE A N 1
ATOM 682 C CA . PHE A 1 88 ? 2.514 -6.269 -11.673 1.00 69.44 88 PHE A CA 1
ATOM 683 C C . PHE A 1 88 ? 1.006 -6.033 -11.579 1.00 69.44 88 PHE A C 1
ATOM 685 O O . PHE A 1 88 ? 0.537 -4.899 -11.488 1.00 69.44 88 PHE A O 1
ATOM 692 N N . THR A 1 89 ? 0.225 -7.113 -11.542 1.00 78.94 89 THR A N 1
ATOM 693 C CA . THR A 1 89 ? -1.193 -7.022 -11.174 1.00 78.94 89 THR A CA 1
ATOM 694 C C . THR A 1 89 ? -1.327 -6.786 -9.663 1.00 78.94 89 THR A C 1
ATOM 696 O O . THR A 1 89 ? -0.459 -7.234 -8.901 1.00 78.94 89 THR A O 1
ATOM 699 N N . PRO A 1 90 ? -2.421 -6.158 -9.188 1.00 81.81 90 PRO A N 1
ATOM 700 C CA . PRO A 1 90 ? -2.675 -5.967 -7.759 1.00 81.81 90 PRO A CA 1
ATOM 701 C C . PRO A 1 90 ? -2.545 -7.257 -6.946 1.00 81.81 90 PRO A C 1
ATOM 703 O O . PRO A 1 90 ? -1.912 -7.282 -5.892 1.00 81.81 90 PRO A O 1
ATOM 706 N N . LYS A 1 91 ? -3.046 -8.370 -7.494 1.00 83.56 91 LYS A N 1
ATOM 707 C CA . LYS A 1 91 ? -2.944 -9.692 -6.870 1.00 83.56 91 LYS A CA 1
ATOM 708 C C . LYS A 1 91 ? -1.495 -10.149 -6.687 1.00 83.56 91 LYS A C 1
ATOM 710 O O . LYS A 1 91 ? -1.157 -10.655 -5.619 1.00 83.56 91 LYS A O 1
ATOM 715 N N . VAL A 1 92 ? -0.637 -9.961 -7.692 1.00 81.50 92 VAL A N 1
ATOM 716 C CA . VAL A 1 92 ? 0.779 -10.359 -7.614 1.00 81.50 92 VAL A CA 1
ATOM 717 C C . VAL A 1 92 ? 1.529 -9.510 -6.589 1.00 81.50 92 VAL A C 1
ATOM 719 O O . VAL A 1 92 ? 2.260 -10.067 -5.773 1.00 81.50 92 VAL A O 1
ATOM 722 N N . LEU A 1 93 ? 1.295 -8.194 -6.556 1.00 81.12 93 LEU A N 1
ATOM 723 C CA . LEU A 1 93 ? 1.898 -7.307 -5.552 1.00 81.12 93 LEU A CA 1
ATOM 724 C C . LEU A 1 93 ? 1.459 -7.670 -4.134 1.00 81.12 93 LEU A C 1
ATOM 726 O O . LEU A 1 93 ? 2.288 -7.770 -3.231 1.00 81.12 93 LEU A O 1
ATOM 730 N N . CYS A 1 94 ? 0.168 -7.925 -3.933 1.00 87.31 94 CYS A N 1
ATOM 731 C CA . CYS A 1 94 ? -0.354 -8.281 -2.620 1.00 87.31 94 CYS A CA 1
ATOM 732 C C . CYS A 1 94 ? 0.083 -9.675 -2.154 1.00 87.31 94 CYS A C 1
ATOM 734 O O . CYS A 1 94 ? 0.291 -9.882 -0.956 1.00 87.31 94 CYS A O 1
ATOM 736 N N . ALA A 1 95 ? 0.284 -10.620 -3.076 1.00 84.81 95 ALA A N 1
ATOM 737 C CA . ALA A 1 95 ? 0.892 -11.912 -2.772 1.00 84.81 95 ALA A CA 1
ATOM 738 C C . ALA A 1 95 ? 2.390 -11.776 -2.441 1.00 84.81 95 ALA A C 1
ATOM 740 O O . ALA A 1 95 ? 2.850 -12.351 -1.454 1.00 84.81 95 ALA A O 1
ATOM 741 N N . PHE A 1 96 ? 3.141 -10.963 -3.195 1.00 82.38 96 PHE A N 1
ATOM 742 C CA . PHE A 1 96 ? 4.553 -10.659 -2.920 1.00 82.38 96 PHE A CA 1
ATOM 743 C C . PHE A 1 96 ? 4.733 -10.011 -1.540 1.00 82.38 96 PHE A C 1
ATOM 745 O O . PHE A 1 96 ? 5.567 -10.437 -0.741 1.00 82.38 96 PHE A O 1
ATOM 752 N N . ALA A 1 97 ? 3.846 -9.074 -1.203 1.00 82.50 97 ALA A N 1
ATOM 753 C CA . ALA A 1 97 ? 3.748 -8.447 0.109 1.00 82.50 97 ALA A CA 1
ATOM 754 C C . ALA A 1 97 ? 3.293 -9.407 1.231 1.00 82.50 97 ALA A C 1
ATOM 756 O O . ALA A 1 97 ? 3.236 -9.001 2.391 1.00 82.50 97 ALA A O 1
ATOM 757 N N . ARG A 1 98 ? 2.958 -10.669 0.920 1.00 85.75 98 ARG A N 1
ATOM 758 C CA . ARG A 1 98 ? 2.391 -11.661 1.855 1.00 85.75 98 ARG A CA 1
ATOM 759 C C . ARG A 1 98 ? 1.115 -11.175 2.555 1.00 85.75 98 ARG A C 1
ATOM 761 O O . ARG A 1 98 ? 0.842 -11.550 3.694 1.00 85.75 98 ARG A O 1
ATOM 768 N N . LEU A 1 99 ? 0.352 -10.318 1.879 1.00 85.62 99 LEU A N 1
ATOM 769 C CA . LEU A 1 99 ? -0.950 -9.823 2.329 1.00 85.62 99 LEU A CA 1
ATOM 770 C C . LEU A 1 99 ? -2.097 -10.635 1.721 1.00 85.62 99 LEU A C 1
ATOM 772 O O . LEU A 1 99 ? -3.156 -10.718 2.330 1.00 85.62 99 LEU A O 1
ATOM 776 N N . CYS A 1 100 ? -1.865 -11.271 0.571 1.00 84.75 100 CYS A N 1
ATOM 777 C CA . CYS A 1 100 ? -2.739 -12.274 -0.029 1.00 84.75 100 CYS A CA 1
ATOM 778 C C . CYS A 1 100 ? -2.081 -13.657 -0.018 1.00 84.75 100 CYS A C 1
ATOM 780 O O . CYS A 1 100 ? -0.862 -13.781 -0.145 1.00 84.75 100 CYS A O 1
ATOM 782 N N . SER A 1 101 ? -2.900 -14.705 0.094 1.00 77.88 101 SER A N 1
ATOM 783 C CA . SER A 1 101 ? -2.480 -16.060 -0.287 1.00 77.88 101 SER A CA 1
ATOM 784 C C . SER A 1 101 ? -2.311 -16.143 -1.812 1.00 77.88 101 SER A C 1
ATOM 786 O O . SER A 1 101 ? -2.986 -15.412 -2.540 1.00 77.88 101 SER A O 1
ATOM 788 N N . SER A 1 102 ? -1.381 -16.990 -2.266 1.00 57.75 102 SER A N 1
ATOM 789 C CA . SER A 1 102 ? -1.022 -17.190 -3.683 1.00 57.75 102 SER A CA 1
ATOM 790 C C . SER A 1 102 ? -2.204 -17.677 -4.520 1.00 57.75 102 SER A C 1
ATOM 792 O O . SER A 1 102 ? -2.896 -18.604 -4.045 1.00 57.75 102 SER A O 1
#

Foldseek 3Di:
DPDPVVVVVVVVVPPPPPFQLLLVLLLQLVVVCVVVVVLVVLVVDDLVRLLVSLLVSLCVRVVPDPCSVVSSVLLSVLSVVDPSPDPDHSNRSCVVSVSGDD